Protein AF-A0A6G1X9D3-F1 (afdb_monomer_lite)

Structure (mmCIF, N/CA/C/O backbone):
data_AF-A0A6G1X9D3-F1
#
_entry.id   AF-A0A6G1X9D3-F1
#
loop_
_atom_site.group_PDB
_atom_site.id
_atom_site.type_symbol
_atom_site.label_atom_id
_atom_site.label_alt_id
_atom_site.label_comp_id
_atom_site.label_asym_id
_atom_site.label_entity_id
_atom_site.label_seq_id
_atom_site.pdbx_PDB_ins_code
_atom_site.Cartn_x
_atom_site.Cartn_y
_atom_site.Cartn_z
_atom_site.occupancy
_atom_site.B_iso_or_equiv
_atom_site.auth_seq_id
_atom_site.auth_comp_id
_atom_site.auth_asym_id
_atom_site.auth_atom_id
_atom_site.pdbx_PDB_model_num
ATOM 1 N N . MET A 1 1 ? -16.332 -4.003 20.964 1.00 53.47 1 MET A N 1
ATOM 2 C CA . MET A 1 1 ? -16.611 -4.019 19.505 1.00 53.47 1 MET A CA 1
ATOM 3 C C . MET A 1 1 ? -15.657 -3.163 18.649 1.00 53.47 1 MET A C 1
ATOM 5 O O . MET A 1 1 ? -15.618 -3.397 17.448 1.00 53.47 1 MET A O 1
ATOM 9 N N . ASN A 1 2 ? -14.849 -2.242 19.203 1.00 60.72 2 ASN A N 1
ATOM 10 C CA . ASN A 1 2 ? -13.965 -1.370 18.397 1.00 60.72 2 ASN A CA 1
ATOM 11 C C . ASN A 1 2 ? -12.695 -2.045 17.829 1.00 60.72 2 ASN A C 1
ATOM 13 O O . ASN A 1 2 ? -12.300 -1.724 16.714 1.00 60.72 2 ASN A O 1
ATOM 17 N N . HIS A 1 3 ? -12.106 -3.033 18.511 1.00 64.19 3 HIS A N 1
ATOM 18 C CA . HIS A 1 3 ? -10.860 -3.674 18.048 1.00 64.19 3 HIS A CA 1
ATOM 19 C C . HIS A 1 3 ? -10.983 -4.505 16.758 1.00 64.19 3 HIS A C 1
ATOM 21 O O . HIS A 1 3 ? -10.012 -4.639 16.018 1.00 64.19 3 HIS A O 1
ATOM 27 N N . LEU A 1 4 ? -12.165 -5.054 16.450 1.00 73.75 4 LEU A N 1
ATOM 28 C CA . LEU A 1 4 ? -12.371 -5.826 15.216 1.00 73.75 4 LEU A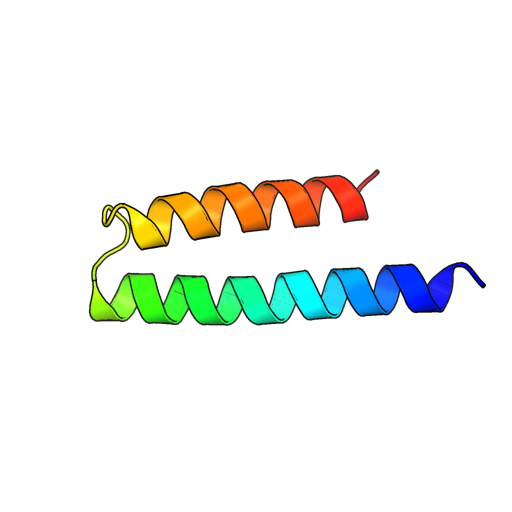 CA 1
ATOM 29 C C . LEU A 1 4 ? -12.288 -4.935 13.970 1.00 73.75 4 LEU A C 1
ATOM 31 O O . LEU A 1 4 ? -11.600 -5.283 13.014 1.00 73.75 4 LEU A O 1
ATOM 35 N N . LYS A 1 5 ? -12.914 -3.752 14.011 1.00 81.44 5 LYS A N 1
ATOM 36 C CA . LYS A 1 5 ? -12.895 -2.788 12.898 1.00 81.44 5 LYS A CA 1
ATOM 37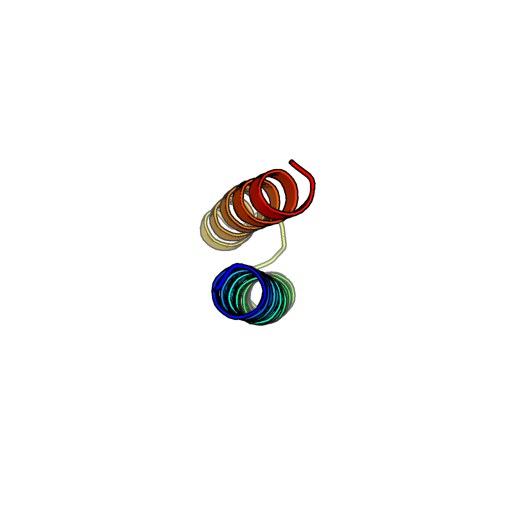 C C . LYS A 1 5 ? -11.497 -2.226 12.645 1.00 81.44 5 LYS A C 1
ATOM 39 O O . LYS A 1 5 ? -11.117 -2.015 11.496 1.00 81.44 5 LYS A O 1
ATOM 44 N N . GLU A 1 6 ? -10.731 -2.013 13.709 1.00 87.75 6 GLU A N 1
ATOM 45 C CA . GLU A 1 6 ? -9.347 -1.552 13.619 1.00 87.75 6 GLU A CA 1
ATOM 46 C C . GLU A 1 6 ? -8.444 -2.615 12.981 1.00 87.75 6 GLU A C 1
ATOM 48 O O . GLU A 1 6 ? -7.719 -2.327 12.029 1.00 87.75 6 GLU A O 1
ATOM 53 N N . LYS A 1 7 ? -8.570 -3.875 13.413 1.00 91.75 7 LYS A N 1
ATOM 54 C CA . LYS A 1 7 ? -7.829 -5.002 12.832 1.00 91.75 7 LYS A CA 1
ATOM 55 C C . LYS A 1 7 ? -8.172 -5.224 11.357 1.00 91.75 7 LYS A C 1
ATOM 57 O O . LYS A 1 7 ? -7.287 -5.461 10.538 1.00 91.75 7 LYS A O 1
ATOM 62 N N . GLU A 1 8 ? -9.445 -5.110 10.983 1.00 92.56 8 GLU A N 1
ATOM 63 C CA . GLU A 1 8 ? -9.866 -5.167 9.578 1.00 92.56 8 GLU A CA 1
ATOM 64 C C . GLU A 1 8 ? -9.256 -4.038 8.742 1.00 92.56 8 GLU A C 1
ATOM 66 O O . GLU A 1 8 ? -8.843 -4.260 7.601 1.00 92.56 8 GLU A O 1
ATOM 71 N N . LEU A 1 9 ? -9.182 -2.827 9.297 1.00 92.69 9 LEU A N 1
ATOM 72 C CA . LEU A 1 9 ? -8.578 -1.682 8.627 1.00 92.69 9 LEU A CA 1
ATOM 73 C C . LEU A 1 9 ? -7.067 -1.874 8.446 1.00 92.69 9 LEU A C 1
ATOM 75 O O . LEU A 1 9 ? -6.560 -1.674 7.342 1.00 92.69 9 LEU A O 1
ATOM 79 N N . GLN A 1 10 ? -6.370 -2.352 9.476 1.00 94.25 10 GLN A N 1
ATOM 80 C CA . GLN A 1 10 ? -4.950 -2.705 9.408 1.00 94.25 10 GLN A CA 1
ATOM 81 C C . GLN A 1 10 ? -4.681 -3.792 8.357 1.00 94.25 10 GLN A C 1
ATOM 83 O O . GLN A 1 10 ? -3.766 -3.651 7.545 1.00 94.25 10 GLN A O 1
ATOM 88 N N . ASN A 1 11 ? -5.522 -4.829 8.288 1.00 95.69 11 ASN A N 1
ATOM 89 C CA . ASN A 1 11 ? -5.413 -5.875 7.268 1.00 95.69 11 ASN A CA 1
ATOM 90 C C . ASN A 1 11 ? -5.594 -5.318 5.847 1.00 95.69 11 ASN A C 1
ATOM 92 O O . ASN A 1 11 ? -4.849 -5.684 4.936 1.00 95.69 11 ASN A O 1
ATOM 96 N N . LYS A 1 12 ? -6.550 -4.401 5.645 1.00 95.81 12 LYS A N 1
ATOM 97 C CA . LYS A 1 12 ? -6.758 -3.739 4.345 1.00 95.81 12 LYS A CA 1
ATOM 98 C C . LYS A 1 12 ? -5.564 -2.872 3.950 1.00 95.81 12 LYS A C 1
ATOM 100 O O . LYS A 1 12 ? -5.161 -2.906 2.788 1.00 95.81 12 LYS A O 1
ATOM 105 N N . ILE A 1 13 ? -4.981 -2.140 4.901 1.00 96.12 13 ILE A N 1
ATOM 106 C CA . ILE A 1 13 ? -3.756 -1.354 4.692 1.00 96.12 13 ILE A CA 1
ATOM 107 C C . ILE A 1 13 ? -2.610 -2.278 4.282 1.00 96.12 13 ILE A C 1
ATOM 109 O O . ILE A 1 13 ? -1.971 -2.036 3.260 1.00 96.12 13 ILE A O 1
ATOM 113 N N . TYR A 1 14 ? -2.389 -3.370 5.017 1.00 96.75 14 TYR A N 1
ATOM 114 C CA . TYR A 1 14 ? -1.337 -4.340 4.711 1.00 96.75 14 TYR A CA 1
ATOM 115 C C . TYR A 1 14 ? -1.491 -4.931 3.302 1.00 96.75 14 TYR A C 1
ATOM 117 O O . TYR A 1 14 ? -0.551 -4.900 2.504 1.00 96.75 14 TYR A O 1
ATOM 125 N N . ALA A 1 15 ? -2.695 -5.397 2.959 1.00 96.56 15 ALA A N 1
ATOM 126 C CA . ALA A 1 15 ? -2.980 -5.970 1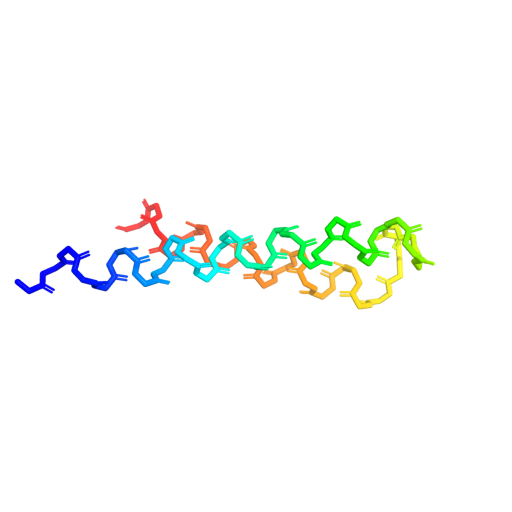.648 1.00 96.56 15 ALA A CA 1
ATOM 127 C C . ALA A 1 15 ? -2.754 -4.960 0.509 1.00 96.56 15 ALA A C 1
ATOM 129 O O . ALA A 1 15 ? -2.126 -5.292 -0.499 1.00 96.56 15 ALA A O 1
ATOM 130 N N . LYS A 1 16 ? -3.211 -3.710 0.670 1.00 96.06 16 LYS A N 1
ATOM 131 C CA . LYS A 1 16 ? -2.994 -2.659 -0.337 1.00 96.06 16 LYS A CA 1
ATOM 132 C C . LYS A 1 16 ? -1.530 -2.275 -0.480 1.00 96.06 16 LYS A C 1
ATOM 134 O O . LYS A 1 16 ? -1.078 -2.079 -1.603 1.00 96.06 16 LYS A O 1
ATOM 139 N N . ARG A 1 17 ? -0.780 -2.222 0.620 1.00 96.81 17 ARG A N 1
ATOM 140 C CA . ARG A 1 17 ? 0.655 -1.921 0.602 1.00 96.81 17 ARG A CA 1
ATOM 141 C C . ARG A 1 17 ? 1.432 -2.980 -0.177 1.00 96.81 17 ARG A C 1
ATOM 143 O O . ARG A 1 17 ? 2.236 -2.629 -1.034 1.00 96.81 17 ARG A O 1
ATOM 150 N N . LYS A 1 18 ? 1.119 -4.265 0.034 1.00 97.56 18 LYS A N 1
ATOM 151 C CA . LYS A 1 18 ? 1.699 -5.369 -0.747 1.00 97.56 18 LYS A CA 1
ATOM 152 C C . LYS A 1 18 ? 1.389 -5.226 -2.240 1.00 97.56 18 LYS A C 1
ATOM 154 O O . LYS A 1 18 ? 2.299 -5.310 -3.058 1.00 97.56 18 LYS A O 1
ATOM 159 N N . LYS A 1 19 ? 0.131 -4.935 -2.586 1.00 96.31 19 LYS A N 1
ATOM 160 C CA . LYS A 1 19 ? -0.290 -4.745 -3.981 1.00 96.31 19 LYS A CA 1
ATOM 161 C C . LYS A 1 19 ? 0.374 -3.530 -4.641 1.00 96.31 19 LYS A C 1
ATOM 163 O O . LYS A 1 19 ? 0.735 -3.597 -5.808 1.00 96.31 19 LYS A O 1
ATOM 168 N N . MET A 1 20 ? 0.565 -2.432 -3.908 1.00 96.25 20 MET A N 1
ATOM 169 C CA . MET A 1 20 ? 1.282 -1.255 -4.408 1.00 96.25 20 MET A CA 1
ATOM 170 C C . MET A 1 20 ? 2.738 -1.581 -4.741 1.00 96.25 20 MET A C 1
ATOM 172 O O . MET A 1 20 ? 3.216 -1.171 -5.791 1.00 96.25 20 MET A O 1
ATOM 176 N N . ILE A 1 21 ? 3.428 -2.326 -3.870 1.00 96.25 21 ILE A N 1
ATOM 177 C CA . ILE A 1 21 ? 4.814 -2.756 -4.104 1.00 96.25 21 ILE A CA 1
ATOM 178 C C . ILE A 1 21 ? 4.883 -3.636 -5.353 1.00 96.25 21 ILE A C 1
ATOM 180 O O . ILE A 1 21 ? 5.698 -3.384 -6.232 1.00 96.25 21 ILE A O 1
ATOM 184 N N . GLU A 1 22 ? 3.992 -4.620 -5.470 1.00 97.38 22 GLU A N 1
ATOM 185 C CA . GLU A 1 22 ? 3.925 -5.499 -6.639 1.00 97.38 22 GLU A CA 1
ATOM 186 C C . GLU A 1 22 ? 3.685 -4.715 -7.938 1.00 97.38 22 GLU A C 1
ATOM 188 O O . GLU A 1 22 ? 4.401 -4.907 -8.920 1.00 97.38 22 GLU A O 1
ATOM 193 N N . LEU A 1 23 ? 2.736 -3.774 -7.949 1.00 96.69 23 LEU A N 1
ATOM 194 C CA . LEU A 1 23 ? 2.493 -2.913 -9.110 1.00 96.69 23 LEU A CA 1
ATOM 195 C C . LEU A 1 23 ? 3.660 -1.964 -9.394 1.00 96.69 23 LEU A C 1
ATOM 197 O O . LEU A 1 23 ? 4.003 -1.744 -10.552 1.00 96.69 23 LEU A O 1
ATOM 201 N N . GLY A 1 24 ? 4.300 -1.430 -8.356 1.00 96.88 24 GLY A N 1
ATOM 202 C CA . GLY A 1 24 ? 5.486 -0.590 -8.486 1.00 96.88 24 GLY A CA 1
ATOM 203 C C . GLY A 1 24 ? 6.656 -1.331 -9.127 1.00 96.88 24 GLY A C 1
ATOM 204 O O . GLY A 1 24 ? 7.342 -0.757 -9.967 1.00 96.88 24 GLY A O 1
ATOM 205 N N . LEU A 1 25 ? 6.835 -2.610 -8.788 1.00 97.25 25 LEU A N 1
ATOM 206 C CA . LEU A 1 25 ? 7.869 -3.474 -9.360 1.00 97.25 25 LEU A CA 1
ATOM 207 C C . LEU A 1 25 ? 7.529 -3.952 -10.780 1.00 97.25 25 LEU A C 1
ATOM 209 O O . LEU A 1 25 ? 8.427 -4.085 -11.602 1.00 97.25 25 LEU A O 1
ATOM 213 N N . THR A 1 26 ? 6.253 -4.210 -11.078 1.00 97.50 26 THR A N 1
ATOM 214 C CA . THR A 1 26 ? 5.827 -4.787 -12.370 1.00 97.50 26 THR A CA 1
ATOM 215 C C . THR A 1 26 ? 5.496 -3.744 -13.436 1.00 97.50 26 THR A C 1
ATOM 217 O O . THR A 1 26 ? 5.795 -3.952 -14.607 1.00 97.50 26 THR A O 1
ATOM 220 N N . LYS A 1 27 ? 4.867 -2.629 -13.053 1.00 96.06 27 LYS A N 1
ATOM 221 C CA . LYS A 1 27 ? 4.380 -1.578 -13.965 1.00 96.06 27 LYS A CA 1
ATOM 222 C C . LYS A 1 27 ? 5.080 -0.231 -13.767 1.00 96.06 27 LYS A C 1
ATOM 224 O O . LYS A 1 27 ? 4.939 0.655 -14.606 1.00 96.06 27 LYS A O 1
ATOM 229 N N . GLY A 1 28 ? 5.819 -0.064 -12.671 1.00 95.62 28 GLY A N 1
ATOM 230 C CA . GLY A 1 28 ? 6.453 1.194 -12.285 1.00 95.62 28 GLY A CA 1
ATOM 231 C C . GLY A 1 28 ? 5.588 2.050 -11.354 1.00 95.62 28 GLY A C 1
ATOM 232 O O . GLY A 1 28 ? 4.357 1.955 -11.320 1.00 95.62 28 GLY A O 1
ATOM 233 N N . LEU A 1 29 ? 6.244 2.928 -10.590 1.00 92.81 29 LEU A N 1
ATOM 234 C CA . LEU A 1 29 ? 5.589 3.794 -9.598 1.00 92.81 29 LEU A CA 1
ATOM 235 C C . LEU A 1 29 ? 4.710 4.889 -10.219 1.00 92.81 29 LEU A C 1
ATOM 237 O O . LEU A 1 29 ? 3.723 5.295 -9.6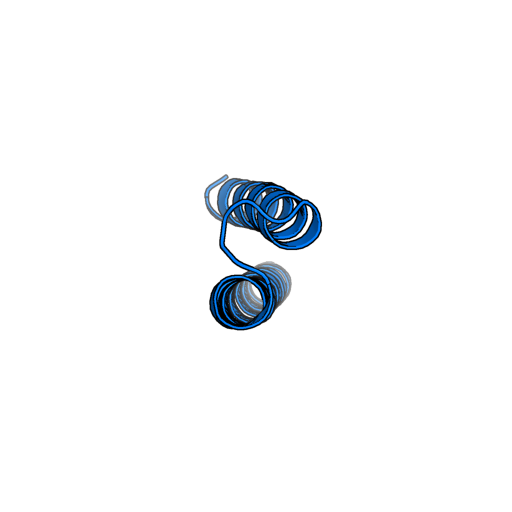14 1.00 92.81 29 LEU A O 1
ATOM 241 N N . HIS A 1 30 ? 5.023 5.318 -11.443 1.00 94.25 30 HIS A N 1
ATOM 242 C CA . HIS A 1 30 ? 4.246 6.323 -12.177 1.00 94.25 30 HIS A CA 1
ATOM 243 C C . HIS A 1 30 ? 3.061 5.733 -12.952 1.00 94.25 30 HIS A C 1
ATOM 245 O O . HIS A 1 30 ? 2.283 6.477 -13.549 1.00 94.25 30 HIS A O 1
ATOM 251 N N . HIS A 1 31 ? 2.902 4.406 -12.967 1.00 96.88 31 HIS A N 1
ATOM 252 C CA . HIS A 1 31 ? 1.777 3.782 -13.647 1.00 96.88 31 HIS A CA 1
ATOM 253 C C . HIS A 1 31 ? 0.461 4.181 -12.970 1.00 96.88 31 HIS A C 1
ATOM 255 O O . HIS A 1 31 ? 0.357 4.187 -11.742 1.00 96.88 31 HIS A O 1
ATOM 261 N N . LYS A 1 32 ? -0.572 4.466 -13.772 1.00 96.69 32 LYS A N 1
ATOM 262 C CA . LYS A 1 32 ? -1.882 4.944 -13.296 1.00 96.69 32 LYS A CA 1
ATOM 263 C C . LYS A 1 32 ? -2.462 4.072 -12.179 1.00 96.69 32 LYS A C 1
ATOM 265 O O . LYS A 1 32 ? -3.004 4.591 -11.209 1.00 96.69 32 LYS A O 1
ATOM 270 N N . GLU A 1 33 ? -2.330 2.753 -12.299 1.00 94.56 33 GLU A N 1
ATOM 271 C CA . GLU A 1 33 ? -2.802 1.818 -11.271 1.00 94.56 33 GLU A CA 1
ATOM 272 C C . GLU A 1 33 ? -1.999 1.903 -9.967 1.00 94.56 33 GLU A C 1
ATOM 274 O O . GLU A 1 33 ? -2.590 1.852 -8.891 1.00 94.56 33 GLU A O 1
ATOM 279 N N . THR A 1 34 ? -0.675 2.067 -10.043 1.00 95.81 34 THR A N 1
ATOM 280 C CA . THR A 1 34 ? 0.183 2.209 -8.858 1.00 95.81 34 THR A CA 1
ATOM 281 C C . THR A 1 34 ? -0.146 3.500 -8.112 1.00 95.81 34 THR A C 1
ATOM 283 O O . THR A 1 34 ? -0.307 3.484 -6.892 1.00 95.81 34 THR A O 1
ATOM 286 N N . LEU A 1 35 ? -0.354 4.597 -8.851 1.00 96.94 35 LEU A N 1
ATOM 287 C CA . LEU A 1 35 ? -0.794 5.880 -8.298 1.00 96.94 35 LEU A CA 1
ATOM 288 C C . LEU A 1 35 ? -2.178 5.780 -7.646 1.00 96.94 35 LEU A C 1
ATOM 290 O O . LEU A 1 35 ? -2.382 6.284 -6.543 1.00 96.94 35 LEU A O 1
ATOM 294 N N . TRP A 1 36 ? -3.124 5.096 -8.295 1.00 96.81 36 TRP A N 1
ATOM 295 C CA . TRP A 1 36 ? -4.466 4.902 -7.749 1.00 96.81 36 TRP A CA 1
ATOM 296 C C . TRP A 1 36 ? -4.440 4.105 -6.439 1.00 96.81 36 TRP A C 1
ATOM 298 O O . TRP A 1 36 ? -5.065 4.514 -5.459 1.00 96.81 36 TRP A O 1
ATOM 308 N N . ILE A 1 37 ? -3.667 3.013 -6.382 1.00 96.38 37 ILE A N 1
ATOM 309 C CA . ILE A 1 37 ? -3.515 2.238 -5.144 1.00 96.38 37 ILE A CA 1
ATOM 310 C C . ILE A 1 37 ? -2.822 3.057 -4.051 1.00 96.38 37 ILE A C 1
ATOM 312 O O . ILE A 1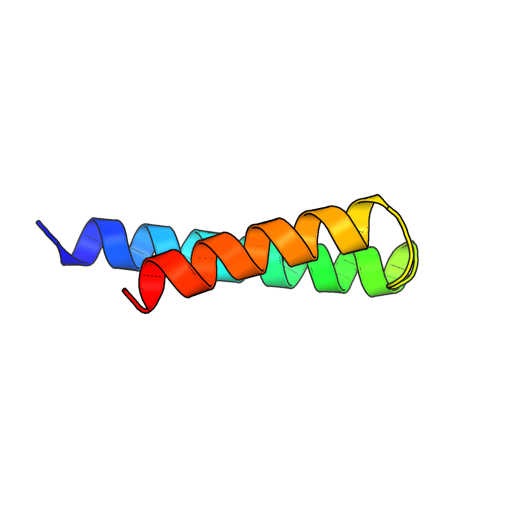 37 ? -3.238 2.950 -2.898 1.00 96.38 37 ILE A O 1
ATOM 316 N N . SER A 1 38 ? -1.833 3.895 -4.383 1.00 95.19 38 SER A N 1
ATOM 317 C CA . SER A 1 38 ? -1.198 4.803 -3.416 1.00 95.19 38 SER A CA 1
ATOM 318 C C . SER A 1 38 ? -2.225 5.725 -2.760 1.00 95.19 38 SER A C 1
ATOM 320 O O . SER A 1 38 ? -2.333 5.755 -1.539 1.00 95.19 38 SER A O 1
ATOM 322 N N . GLN A 1 39 ? -3.058 6.397 -3.561 1.00 96.50 39 GLN A N 1
ATOM 323 C CA . GLN A 1 39 ? -4.091 7.303 -3.044 1.00 96.50 39 GLN A CA 1
ATOM 324 C C . GLN A 1 39 ? -5.111 6.579 -2.159 1.00 96.50 39 GLN A C 1
ATOM 326 O O . GLN A 1 39 ? -5.600 7.124 -1.168 1.00 96.50 39 GLN A O 1
ATOM 331 N N . GLU A 1 40 ? -5.471 5.346 -2.510 1.00 96.06 40 GLU A N 1
ATOM 332 C CA . GLU A 1 40 ? -6.396 4.559 -1.704 1.00 96.06 40 GLU A CA 1
ATOM 333 C C . GLU A 1 40 ? -5.755 4.075 -0.396 1.00 96.06 40 GLU A C 1
ATOM 335 O O . GLU A 1 40 ? -6.419 4.057 0.641 1.00 96.06 40 GLU A O 1
ATOM 340 N N . LEU A 1 41 ? -4.465 3.727 -0.424 1.00 96.31 41 LEU A N 1
ATOM 341 C CA . LEU A 1 41 ? -3.689 3.387 0.764 1.00 96.31 41 LEU A CA 1
ATOM 342 C C . LEU A 1 41 ? -3.618 4.578 1.728 1.00 96.31 41 LEU A C 1
ATOM 344 O O . LEU A 1 41 ? -3.905 4.404 2.913 1.00 96.31 41 LEU A O 1
ATOM 348 N N . ASP A 1 42 ? -3.353 5.782 1.220 1.00 96.31 42 ASP A N 1
ATOM 349 C CA . ASP A 1 42 ? -3.311 7.012 2.020 1.00 96.31 42 ASP A CA 1
ATOM 350 C C . ASP A 1 42 ? -4.655 7.293 2.702 1.00 96.31 42 ASP A C 1
ATOM 352 O O . ASP A 1 42 ? -4.707 7.659 3.878 1.00 96.31 42 ASP A O 1
ATOM 356 N N . ARG A 1 43 ? -5.780 7.064 2.011 1.00 96.00 43 ARG A N 1
ATOM 357 C CA . ARG A 1 43 ? -7.122 7.196 2.612 1.00 96.00 43 ARG A CA 1
ATOM 358 C C . ARG A 1 43 ? -7.347 6.208 3.753 1.00 96.00 43 ARG A C 1
ATOM 360 O O . ARG A 1 43 ? -7.947 6.577 4.761 1.00 96.00 43 ARG A O 1
ATOM 367 N N . LEU A 1 44 ? -6.896 4.961 3.607 1.00 93.94 44 LEU A N 1
ATOM 368 C CA . LEU A 1 44 ? -7.039 3.958 4.664 1.00 93.94 44 LEU A CA 1
ATOM 369 C C . LEU A 1 44 ? -6.168 4.282 5.880 1.00 93.94 44 LEU A C 1
ATOM 371 O O . LEU A 1 44 ? -6.643 4.137 7.003 1.00 93.94 44 LEU A O 1
ATOM 375 N N . ILE A 1 45 ? -4.936 4.746 5.663 1.00 93.75 45 ILE A N 1
ATOM 376 C CA . ILE A 1 45 ? -4.029 5.165 6.741 1.00 93.75 45 ILE A CA 1
ATOM 377 C C . ILE A 1 45 ? -4.628 6.352 7.499 1.00 93.75 45 ILE A C 1
ATOM 379 O O . ILE A 1 45 ? -4.740 6.297 8.721 1.00 93.75 45 ILE A O 1
ATOM 383 N N . ASN A 1 46 ? -5.119 7.367 6.782 1.00 94.81 46 ASN A N 1
ATOM 384 C CA . ASN A 1 46 ? -5.796 8.515 7.391 1.00 94.81 46 ASN A CA 1
ATOM 385 C C . ASN A 1 46 ? -7.037 8.112 8.201 1.00 94.81 46 ASN A C 1
ATOM 387 O O . ASN A 1 46 ? -7.347 8.737 9.210 1.00 94.81 46 ASN A O 1
ATOM 391 N N . LYS A 1 47 ? -7.756 7.066 7.776 1.00 91.81 47 LYS A N 1
ATOM 392 C CA . LYS A 1 47 ? -8.909 6.533 8.514 1.00 91.81 47 LYS A CA 1
ATOM 393 C C . LYS A 1 47 ? -8.510 5.786 9.790 1.00 91.81 47 LYS A C 1
ATOM 395 O O . LYS A 1 47 ? -9.334 5.688 10.686 1.00 91.81 47 LYS A O 1
ATOM 400 N N . LEU A 1 48 ? -7.302 5.226 9.845 1.00 89.38 48 LEU A N 1
ATOM 401 C CA . LEU A 1 48 ? -6.790 4.526 11.026 1.00 89.38 48 LEU A CA 1
ATOM 402 C C . LEU A 1 48 ? -6.211 5.504 12.056 1.00 89.38 48 LEU A C 1
ATOM 404 O O . LEU A 1 48 ? -6.280 5.241 13.248 1.00 89.38 48 LEU A O 1
ATOM 408 N N . GLN A 1 49 ? -5.612 6.602 11.589 1.00 84.69 49 GLN A N 1
ATOM 409 C CA . GLN A 1 49 ? -4.980 7.620 12.436 1.00 84.69 49 GLN A CA 1
ATOM 410 C C . GLN A 1 49 ? -5.965 8.645 13.025 1.00 84.69 49 GLN A C 1
ATOM 412 O O . GLN A 1 49 ? -5.573 9.416 13.898 1.00 84.69 49 GLN A O 1
ATOM 417 N N . ARG A 1 50 ? -7.207 8.680 12.529 1.00 69.94 50 ARG A N 1
ATOM 418 C CA . ARG A 1 50 ? -8.314 9.483 13.067 1.00 69.94 50 ARG A CA 1
ATOM 419 C C . ARG A 1 50 ? -9.136 8.679 14.060 1.00 69.94 50 ARG A C 1
ATOM 421 O O . ARG A 1 50 ? -9.555 9.289 15.064 1.00 69.94 50 ARG A O 1
#

Sequence (50 aa):
MNHLKEKELQNKIYAKRKKMIELGLTKGLHHKETLWISQELDRLINKLQR

Secondary structure (DSSP, 8-state):
-HHHHHHHHHHHHHHHHHHHHHHHHHT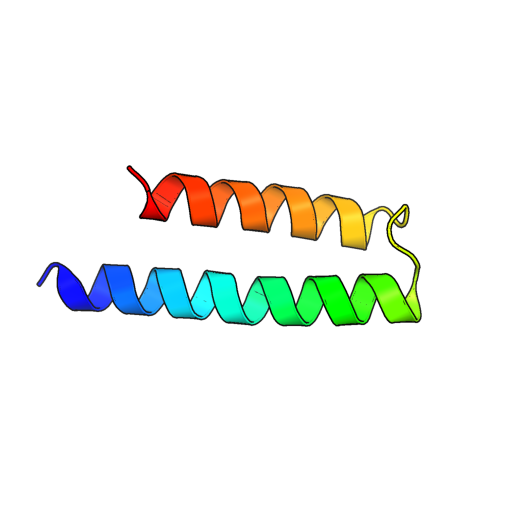-TTSHHHHHHHHHHHHHHHHHH-

InterPro domains:
  IPR018540 Aspartyl-phosphate phosphatase Spo0E-like [PF09388] (9-50)
  IPR036638 Helix-loop-helix DNA-binding domain superfamily [G3DSA:4.10.280.10] (4-50)
  IPR037208 Aspartyl-phosphate phosphatase Spo0E-like superfamily [SSF140500] (6-49)
  IPR053028 Spo0E-like aspartyl-phosphate phosphatase [PTHR41263] (8-49)

Foldseek 3Di:
DPVVVLVVLVVVLVVLVVVLVVCCVVVNCPDPVSVVSVVVSVVSVVVNVD

pLDDT: mean 91.72, std 9.88, range [53.47, 97.56]

Organism: NCBI:txid1229268

Radius of gyration: 12.1 Å; chains: 1; bounding box: 24×16×34 Å